Protein AF-A0A0F9G5Y0-F1 (afdb_monomer)

Sequence (98 aa):
YLDTLVPANPDYRRLRAAMQLYMAIEEDGGWTLIPKGGKLKRGVSGPRVLDLRSRLGATGDLAAAEALSTSQLFDKAVAAAVGQGVGAVRPLPTFRLL

Organism: NCBI:txid412755

pLDDT: mean 77.47, std 17.26, range [30.16, 93.94]

Foldseek 3Di:
DPVVVQPPDPVSVQVVVVVVLQVVCVVVVHQQDQDDDDDDDAFDFDPSQLSLLCRLCSVVLAPVVSSPDPGRGCHPRSVNSVVCPPPDPDRDPPPPDD

Nearest PDB structures (foldseek):
  5cy5-assembly1_B  TM=2.309E-01  e=9.189E+00  Thermoplasma acidophilum

Solvent-accessible surface area (backbone atoms only — not comparable to full-atom values): 6008 Å² total; per-residue (Å²): 130,68,77,80,72,54,68,89,48,67,67,56,56,43,52,53,51,49,49,52,53,53,50,52,38,49,75,72,72,38,79,59,76,60,76,89,73,80,88,88,48,76,78,45,67,40,72,62,36,42,33,48,31,46,40,30,28,76,72,61,54,28,58,66,78,67,24,73,45,87,60,31,56,29,40,71,67,57,49,51,26,54,67,47,64,79,78,44,91,65,82,64,84,81,77,77,80,127

Radius of gyration: 16.32 Å; Cα contacts (8 Å, |Δi|>4): 78; chains: 1; bounding box: 36×28×47 Å

Secondary structure (DSSP, 8-state):
--TTSS---HHHHHHHHHHHHHHHHHHTTSS-PPPP-SPP-TT-BSHHHHHHHHHHHHTTSS-HHHHT----B--HHHHHHHHHHTT--PPPP-----

Structure (mmCIF, N/CA/C/O backbone):
data_AF-A0A0F9G5Y0-F1
#
_entry.id   AF-A0A0F9G5Y0-F1
#
loop_
_atom_site.group_PDB
_atom_site.id
_atom_site.type_symbol
_atom_site.label_atom_id
_atom_site.label_alt_id
_atom_site.label_comp_id
_atom_site.label_asym_id
_atom_site.label_entity_id
_atom_site.label_seq_id
_atom_site.pdbx_PDB_ins_code
_atom_site.Cartn_x
_atom_site.Cartn_y
_atom_site.Cartn_z
_atom_site.occupancy
_atom_site.B_iso_or_equiv
_atom_site.auth_seq_id
_atom_site.auth_comp_id
_atom_site.auth_asym_id
_atom_site.auth_atom_id
_atom_site.pdbx_PDB_model_num
ATOM 1 N N . TYR A 1 1 ? 16.410 -15.281 -31.228 1.00 53.28 1 TYR A N 1
ATOM 2 C CA . TYR A 1 1 ? 16.519 -14.154 -32.184 1.00 53.28 1 TYR A CA 1
ATOM 3 C C . TYR A 1 1 ? 15.667 -12.937 -31.782 1.00 53.28 1 TYR A C 1
ATOM 5 O O . TYR A 1 1 ? 15.903 -11.864 -32.310 1.00 53.28 1 TYR A O 1
ATOM 13 N N . LEU A 1 2 ? 14.724 -13.044 -30.828 1.00 61.28 2 LEU A N 1
ATOM 14 C CA . LEU A 1 2 ? 13.917 -11.897 -30.367 1.00 61.28 2 LEU A CA 1
ATOM 15 C C . LEU A 1 2 ? 14.522 -11.137 -29.170 1.00 61.28 2 LEU A C 1
ATOM 17 O O . LEU A 1 2 ? 14.261 -9.948 -29.011 1.00 61.28 2 LEU A O 1
ATOM 21 N N . ASP A 1 3 ? 15.380 -11.776 -28.370 1.00 59.16 3 ASP A N 1
ATOM 22 C CA . ASP A 1 3 ? 15.983 -11.149 -27.180 1.00 59.16 3 ASP A CA 1
ATOM 23 C C . ASP A 1 3 ? 17.002 -10.043 -27.501 1.00 59.16 3 ASP A C 1
ATOM 25 O O . ASP A 1 3 ? 17.319 -9.223 -26.645 1.00 59.16 3 ASP A O 1
ATOM 29 N N . THR A 1 4 ? 17.489 -9.974 -28.743 1.00 56.50 4 THR A N 1
ATOM 30 C CA . THR A 1 4 ? 18.449 -8.959 -29.211 1.00 56.50 4 THR A CA 1
ATOM 31 C C . THR A 1 4 ? 17.792 -7.646 -29.646 1.00 56.50 4 THR A C 1
ATOM 33 O O . THR A 1 4 ? 18.497 -6.673 -29.891 1.00 56.50 4 THR A O 1
ATOM 36 N N . LEU A 1 5 ? 16.456 -7.607 -29.750 1.00 61.12 5 LEU A N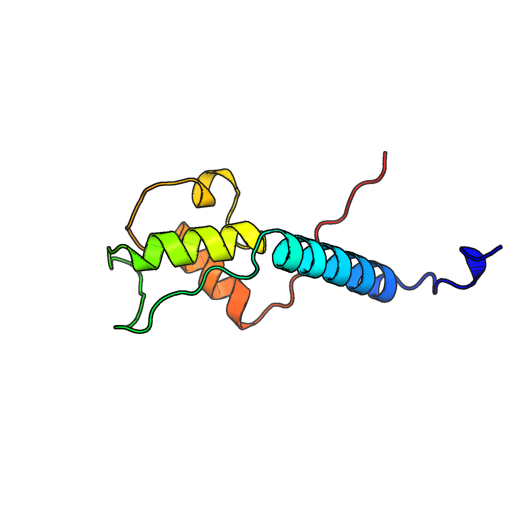 1
ATOM 37 C CA . LEU A 1 5 ? 15.681 -6.399 -30.077 1.00 61.12 5 LEU A CA 1
ATOM 38 C C . LEU A 1 5 ? 15.208 -5.645 -28.830 1.00 61.12 5 LEU A C 1
ATOM 40 O O . LEU A 1 5 ? 14.717 -4.522 -28.934 1.00 61.12 5 LEU A O 1
ATOM 44 N N . VAL A 1 6 ? 15.342 -6.254 -27.650 1.00 61.88 6 VAL A N 1
ATOM 45 C CA . VAL A 1 6 ? 15.011 -5.605 -26.387 1.00 61.88 6 VAL A CA 1
ATOM 46 C C . VAL A 1 6 ? 16.076 -4.546 -26.111 1.00 61.88 6 VAL A C 1
ATOM 48 O O . VAL A 1 6 ? 17.252 -4.901 -25.988 1.00 61.88 6 VAL A O 1
ATOM 51 N N . PRO A 1 7 ? 15.715 -3.256 -25.984 1.00 64.50 7 PRO A N 1
ATOM 52 C CA . PRO A 1 7 ? 16.684 -2.243 -25.609 1.00 64.50 7 PRO A CA 1
ATOM 53 C C . PRO A 1 7 ? 17.362 -2.672 -24.307 1.00 64.50 7 PRO A C 1
ATOM 55 O O . PRO A 1 7 ? 16.688 -2.920 -23.307 1.00 64.50 7 PRO A O 1
ATOM 58 N N . ALA A 1 8 ? 18.697 -2.703 -24.277 1.00 64.75 8 ALA A N 1
ATOM 59 C CA . ALA A 1 8 ? 19.461 -2.984 -23.056 1.00 64.75 8 ALA A CA 1
ATOM 60 C C . ALA A 1 8 ? 19.255 -1.918 -21.954 1.00 64.75 8 ALA A C 1
ATOM 62 O O . ALA A 1 8 ? 19.847 -2.010 -20.875 1.00 64.75 8 ALA A O 1
ATOM 63 N N . ASN A 1 9 ? 18.395 -0.927 -22.216 1.00 73.81 9 ASN A N 1
ATOM 64 C CA . ASN A 1 9 ? 18.008 0.137 -21.316 1.00 73.81 9 ASN A CA 1
ATOM 65 C C . ASN A 1 9 ? 17.366 -0.439 -20.030 1.00 73.81 9 ASN A C 1
ATOM 67 O O . ASN A 1 9 ? 16.318 -1.095 -20.091 1.00 73.81 9 ASN A O 1
ATOM 71 N N . PRO A 1 10 ? 17.965 -0.193 -18.851 1.00 73.25 10 PRO A N 1
ATOM 72 C CA . PRO A 1 10 ? 17.377 -0.530 -17.557 1.00 73.25 10 PRO A CA 1
ATOM 73 C C . PRO A 1 10 ? 15.938 -0.027 -17.376 1.00 73.25 10 PRO A C 1
ATOM 75 O O . PRO A 1 10 ? 15.143 -0.704 -16.728 1.00 73.25 10 PRO A O 1
ATOM 78 N N . ASP A 1 11 ? 15.574 1.105 -17.979 1.00 75.00 11 ASP A N 1
ATOM 79 C CA . ASP A 1 11 ? 14.228 1.678 -17.880 1.00 75.00 11 ASP A CA 1
ATOM 80 C C . ASP A 1 11 ? 13.175 0.841 -18.604 1.00 75.00 11 ASP A C 1
ATOM 82 O O . ASP A 1 11 ? 12.073 0.657 -18.092 1.00 75.00 11 ASP A O 1
ATOM 86 N 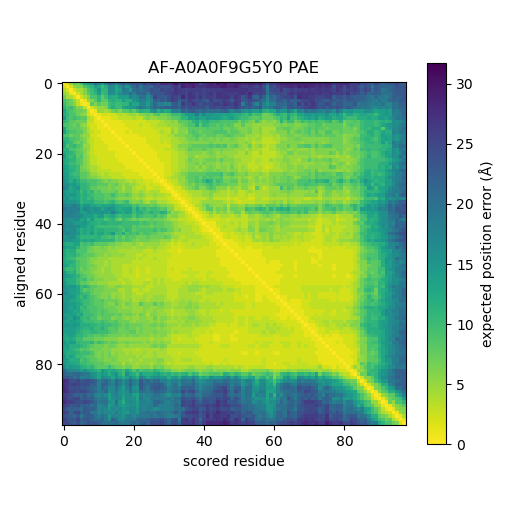N . TYR A 1 12 ? 13.528 0.245 -19.745 1.00 81.12 12 TYR A N 1
ATOM 87 C CA . T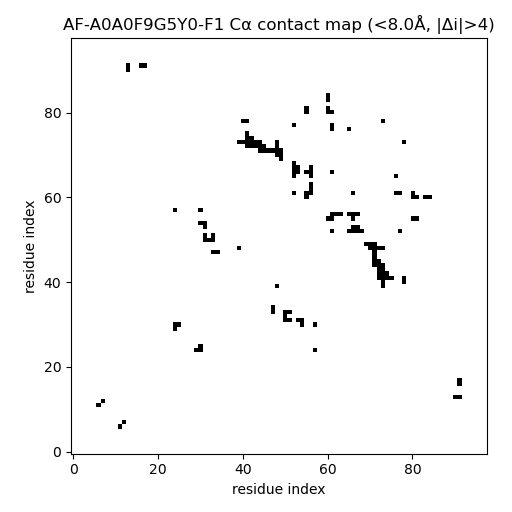YR A 1 12 ? 12.635 -0.670 -20.453 1.00 81.12 12 TYR A CA 1
ATOM 88 C C . TYR A 1 12 ? 12.370 -1.937 -19.630 1.00 81.12 12 TYR A C 1
ATOM 90 O O . TYR A 1 12 ? 11.230 -2.383 -19.497 1.00 81.12 12 TYR A O 1
ATOM 98 N N . ARG A 1 13 ? 13.423 -2.497 -19.017 1.00 81.50 13 ARG A N 1
ATOM 99 C CA . ARG A 1 13 ? 13.301 -3.664 -18.129 1.00 81.50 13 ARG A CA 1
ATOM 100 C C . ARG A 1 13 ? 12.428 -3.366 -16.916 1.00 81.50 13 ARG A C 1
ATOM 102 O O . ARG A 1 13 ? 11.600 -4.201 -16.559 1.00 81.50 13 ARG A O 1
ATOM 109 N N . ARG A 1 14 ? 12.571 -2.171 -16.331 1.00 77.81 14 ARG A N 1
ATOM 110 C CA . ARG A 1 14 ? 11.668 -1.684 -15.282 1.00 77.81 14 ARG A CA 1
ATOM 111 C C . ARG A 1 14 ? 10.241 -1.652 -15.817 1.00 77.81 14 ARG A C 1
ATOM 113 O O . ARG A 1 14 ? 9.399 -2.364 -15.301 1.00 77.81 14 ARG A O 1
ATOM 120 N N . LEU A 1 15 ? 9.958 -0.940 -16.900 1.00 82.88 15 LEU A N 1
ATOM 121 C CA . LEU A 1 15 ? 8.582 -0.824 -17.390 1.00 82.88 15 LEU A CA 1
ATOM 122 C C . LEU A 1 15 ? 7.913 -2.186 -17.650 1.00 82.88 15 LEU A C 1
ATOM 124 O O . LEU A 1 15 ? 6.769 -2.396 -17.250 1.00 82.88 15 LEU A O 1
ATOM 128 N N . ARG A 1 16 ? 8.647 -3.139 -18.236 1.00 84.81 16 ARG A N 1
ATOM 129 C CA . ARG A 1 16 ? 8.150 -4.504 -18.455 1.00 84.81 16 ARG A CA 1
ATOM 130 C C . ARG A 1 16 ? 7.805 -5.224 -17.146 1.00 84.81 16 ARG A C 1
ATOM 132 O O . ARG A 1 16 ? 6.778 -5.889 -17.080 1.00 84.81 16 ARG A O 1
ATOM 139 N N . ALA A 1 17 ? 8.627 -5.083 -16.108 1.00 84.31 17 ALA A N 1
ATOM 140 C CA . ALA A 1 17 ? 8.342 -5.666 -14.798 1.00 84.31 17 ALA A CA 1
ATOM 141 C C . ALA A 1 17 ? 7.130 -5.000 -14.111 1.00 84.31 17 ALA A C 1
ATOM 143 O O . ALA A 1 17 ? 6.340 -5.700 -13.485 1.00 84.31 17 ALA A O 1
ATOM 144 N N . ALA A 1 18 ? 6.924 -3.685 -14.277 1.00 82.56 18 ALA A N 1
ATOM 145 C CA . ALA A 1 18 ? 5.715 -3.002 -13.793 1.00 82.56 18 ALA A CA 1
ATOM 146 C C . ALA A 1 18 ? 4.478 -3.535 -14.493 1.00 82.56 18 ALA A C 1
ATOM 148 O O . ALA A 1 18 ? 3.481 -3.813 -13.841 1.00 82.56 18 ALA A O 1
ATOM 149 N N . MET A 1 19 ? 4.551 -3.692 -15.814 1.00 86.62 19 MET A N 1
ATOM 150 C CA . MET A 1 19 ? 3.449 -4.241 -16.589 1.00 86.62 19 MET A CA 1
ATOM 151 C C . MET A 1 19 ? 3.058 -5.629 -16.075 1.00 86.62 19 MET A C 1
ATOM 153 O O . MET A 1 19 ? 1.884 -5.857 -15.819 1.00 86.62 19 MET A O 1
ATOM 157 N N . GLN A 1 20 ? 4.029 -6.520 -15.852 1.00 87.56 20 GLN A N 1
ATOM 158 C CA . GLN A 1 20 ? 3.744 -7.852 -15.308 1.00 87.56 20 GLN A CA 1
ATOM 159 C C . GLN A 1 20 ? 3.132 -7.802 -13.905 1.00 87.56 20 GLN A C 1
ATOM 161 O O . GLN A 1 20 ? 2.180 -8.529 -13.644 1.00 87.56 20 GLN A O 1
ATOM 166 N N . LEU A 1 21 ? 3.628 -6.924 -13.026 1.00 84.44 21 LEU A N 1
ATOM 167 C CA . LEU A 1 21 ? 3.033 -6.713 -11.705 1.00 84.44 21 LEU A CA 1
ATOM 168 C C . LEU A 1 21 ? 1.569 -6.268 -11.820 1.00 84.44 21 LEU A C 1
ATOM 170 O O . LEU A 1 21 ? 0.702 -6.829 -11.161 1.00 84.44 21 LEU A O 1
ATOM 174 N N . TYR A 1 22 ? 1.283 -5.277 -12.664 1.00 84.12 22 TYR A N 1
ATOM 175 C CA . TYR A 1 22 ? -0.070 -4.747 -12.810 1.00 84.12 22 TYR A CA 1
ATOM 176 C C . TYR A 1 22 ? -1.032 -5.727 -13.485 1.00 84.12 22 TYR A C 1
ATOM 178 O O . TYR A 1 22 ? -2.193 -5.771 -13.094 1.00 84.12 22 TYR A O 1
ATOM 186 N N . MET A 1 23 ? -0.554 -6.541 -14.429 1.00 86.50 23 MET A N 1
ATOM 187 C CA . MET A 1 23 ? -1.342 -7.636 -15.003 1.00 86.50 23 MET A CA 1
ATOM 188 C C . MET A 1 23 ? -1.677 -8.696 -13.952 1.00 86.50 23 MET A C 1
ATOM 190 O O . MET A 1 23 ? -2.824 -9.111 -13.863 1.00 86.50 23 MET A O 1
ATOM 194 N N . ALA A 1 24 ? -0.716 -9.081 -13.107 1.00 84.75 24 ALA A N 1
ATOM 195 C CA . ALA A 1 24 ? -0.978 -10.027 -12.024 1.00 84.75 24 ALA A CA 1
ATOM 196 C C . ALA A 1 24 ? -2.015 -9.483 -11.025 1.00 84.75 24 ALA A C 1
ATOM 198 O O . ALA A 1 24 ? -2.876 -10.222 -10.564 1.00 84.75 24 ALA A O 1
ATOM 199 N N . ILE A 1 25 ? -1.971 -8.179 -10.726 1.00 80.81 25 ILE A N 1
ATOM 200 C CA . ILE A 1 25 ? -2.982 -7.525 -9.881 1.00 80.81 25 ILE A CA 1
ATOM 201 C C . ILE A 1 25 ? -4.358 -7.553 -10.553 1.00 80.81 25 ILE A C 1
ATOM 203 O O . ILE A 1 25 ? -5.349 -7.778 -9.871 1.00 80.81 25 ILE A O 1
ATOM 207 N N . GLU A 1 26 ? -4.444 -7.328 -11.866 1.00 81.88 26 GLU A N 1
ATOM 208 C CA . GLU A 1 26 ? -5.701 -7.436 -12.618 1.00 81.88 26 GLU A CA 1
ATOM 209 C C . GLU A 1 26 ? -6.270 -8.863 -12.583 1.00 81.88 26 GLU A C 1
ATOM 211 O O . GLU A 1 26 ? -7.457 -9.039 -12.307 1.00 81.88 26 GLU A O 1
ATOM 216 N N . GLU A 1 27 ? -5.422 -9.874 -12.793 1.00 83.19 27 GLU A N 1
ATOM 217 C CA . GLU A 1 27 ? -5.797 -11.292 -12.728 1.00 83.19 27 GLU A CA 1
ATOM 218 C C . GLU A 1 27 ? -6.270 -11.716 -11.327 1.00 83.19 27 GLU A C 1
ATOM 220 O O . GLU A 1 27 ? -7.205 -12.508 -11.217 1.00 83.19 27 GLU A O 1
ATOM 225 N N . ASP A 1 28 ? -5.702 -11.141 -10.261 1.00 78.12 28 ASP A N 1
ATOM 226 C CA . ASP A 1 28 ? -6.083 -11.399 -8.860 1.00 78.12 28 ASP A CA 1
ATOM 227 C C . ASP A 1 28 ? -7.366 -10.654 -8.420 1.00 78.12 28 ASP A C 1
ATOM 229 O O . ASP A 1 28 ? -7.683 -10.545 -7.236 1.00 78.12 28 ASP A O 1
ATOM 233 N N . GLY A 1 29 ? -8.142 -10.127 -9.375 1.00 79.00 29 GLY A N 1
ATOM 234 C CA . GLY A 1 29 ? -9.395 -9.406 -9.116 1.00 79.00 29 GLY A CA 1
ATOM 235 C C . GLY A 1 29 ? -9.246 -7.885 -9.050 1.00 79.00 29 GLY A C 1
ATOM 236 O O . GLY A 1 29 ? -10.200 -7.176 -8.719 1.00 79.00 29 GLY A O 1
ATOM 237 N N . GLY A 1 30 ? -8.073 -7.368 -9.408 1.00 78.88 30 GLY A N 1
ATOM 238 C CA . GLY A 1 30 ? -7.784 -5.948 -9.496 1.00 78.88 30 GLY A CA 1
ATOM 239 C C . GLY A 1 30 ? -7.451 -5.299 -8.156 1.00 78.88 30 GLY A C 1
ATOM 240 O O . GLY A 1 30 ? -7.198 -5.923 -7.128 1.00 78.88 30 GLY A O 1
ATOM 241 N N . TRP A 1 31 ? -7.439 -3.970 -8.167 1.00 79.19 31 TRP A N 1
ATOM 242 C CA . TRP A 1 31 ? -7.161 -3.190 -6.968 1.00 79.19 31 TRP A CA 1
ATOM 243 C C . TRP A 1 31 ? -8.299 -3.288 -5.961 1.00 79.19 31 TRP A C 1
ATOM 245 O O . TRP A 1 31 ? -9.443 -2.972 -6.294 1.00 79.19 31 TRP A O 1
ATOM 255 N N . THR A 1 32 ? -7.969 -3.574 -4.698 1.00 81.69 32 THR A N 1
ATOM 256 C CA . THR A 1 32 ? -8.927 -3.456 -3.595 1.00 81.69 32 THR A CA 1
ATOM 257 C C . THR A 1 32 ? -9.548 -2.059 -3.592 1.00 81.69 32 THR A C 1
ATOM 259 O O . THR A 1 32 ? -8.869 -1.041 -3.394 1.00 81.69 32 THR A O 1
ATOM 262 N N . LEU A 1 33 ? -10.858 -2.006 -3.824 1.00 83.19 33 LEU A N 1
ATOM 263 C CA . LEU A 1 33 ? -11.616 -0.769 -3.795 1.00 83.19 33 LEU A CA 1
ATOM 264 C C . LEU A 1 33 ? -11.743 -0.306 -2.345 1.00 83.19 33 LEU A C 1
ATOM 266 O O . LEU A 1 33 ? -12.333 -0.993 -1.520 1.00 83.19 33 LEU A O 1
ATOM 270 N N . ILE A 1 34 ? -11.240 0.889 -2.043 1.00 86.12 34 ILE A N 1
ATOM 271 C CA . ILE A 1 34 ? -11.429 1.504 -0.728 1.00 86.12 34 ILE A CA 1
ATOM 272 C C . ILE A 1 34 ? -12.725 2.322 -0.789 1.00 86.12 34 ILE A C 1
ATOM 274 O O . ILE A 1 34 ? -12.775 3.305 -1.541 1.00 86.12 34 ILE A O 1
ATOM 278 N N . PRO A 1 35 ? -13.766 1.984 -0.004 1.00 84.19 35 PRO A N 1
ATOM 279 C CA . PRO A 1 35 ? -15.018 2.730 0.002 1.00 84.19 35 PRO A CA 1
ATOM 280 C C . PRO A 1 35 ? -14.792 4.223 0.263 1.00 84.19 35 PRO A C 1
ATOM 282 O O . PRO A 1 35 ? -13.868 4.621 0.986 1.00 84.19 35 PRO A O 1
ATOM 285 N N . LYS A 1 36 ? -15.651 5.077 -0.303 1.00 80.12 36 LYS A N 1
ATOM 286 C CA . LYS A 1 36 ? -15.644 6.514 0.010 1.00 80.12 36 LYS A CA 1
ATOM 287 C C . LYS A 1 36 ? -15.988 6.732 1.490 1.00 80.12 36 LYS A C 1
ATOM 289 O O . LYS A 1 36 ? -16.709 5.951 2.098 1.00 80.12 36 LYS A O 1
ATOM 294 N N . GLY A 1 37 ? -15.461 7.802 2.076 1.00 83.44 37 GLY A N 1
ATOM 295 C CA . GLY A 1 37 ? -15.699 8.148 3.477 1.00 83.44 37 GLY A CA 1
ATOM 296 C C . GLY A 1 37 ? -14.729 9.214 3.977 1.00 83.44 37 GLY A C 1
ATOM 297 O O . GLY A 1 37 ? -13.972 9.786 3.190 1.00 83.44 37 GLY A O 1
ATOM 298 N N . GLY A 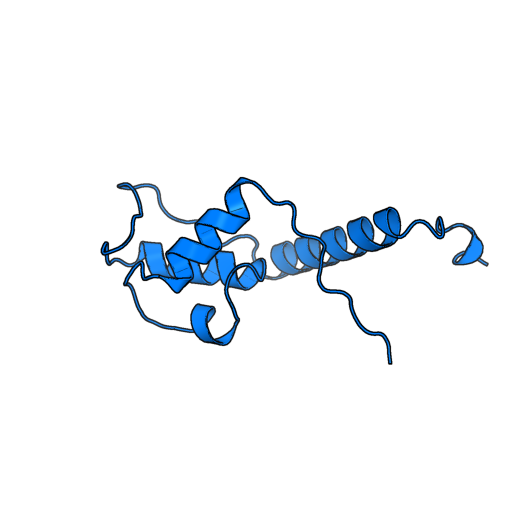1 38 ? -14.722 9.450 5.292 1.00 82.06 38 GLY A N 1
ATOM 299 C CA . GLY A 1 38 ? -13.865 10.450 5.941 1.00 82.06 38 GLY A CA 1
ATOM 300 C C . GLY A 1 38 ? -12.363 10.278 5.663 1.00 82.06 38 GLY A C 1
ATOM 301 O O . GLY A 1 38 ? -11.908 9.231 5.201 1.00 82.06 38 GLY A O 1
ATOM 302 N N . LYS A 1 39 ? -11.567 11.314 5.940 1.00 85.25 39 LYS A N 1
ATOM 303 C CA . LYS A 1 39 ? -10.115 11.274 5.695 1.00 85.25 39 LYS A CA 1
ATOM 304 C C . LYS A 1 39 ? -9.446 10.179 6.537 1.00 85.25 39 LYS A C 1
ATOM 306 O O . LYS A 1 39 ? -9.578 10.180 7.759 1.00 85.25 39 LYS A O 1
ATOM 311 N N . LEU A 1 40 ? -8.693 9.291 5.886 1.00 86.25 40 LEU A N 1
ATOM 312 C CA . LEU A 1 40 ? -7.807 8.341 6.560 1.00 86.25 40 LEU A CA 1
ATOM 313 C C . LEU A 1 40 ? -6.535 9.076 6.990 1.00 86.25 40 LEU A C 1
ATOM 315 O O . LEU A 1 40 ? -5.852 9.684 6.167 1.00 86.25 40 LEU A O 1
ATOM 319 N N . LYS A 1 41 ? -6.255 9.071 8.291 1.00 87.50 41 LYS A N 1
ATOM 320 C CA . LYS A 1 41 ? -5.085 9.715 8.894 1.00 87.50 41 LYS A CA 1
ATOM 321 C C . LYS A 1 41 ? -4.622 8.910 10.098 1.00 87.50 41 LYS A C 1
ATOM 323 O O . LYS A 1 41 ? -5.408 8.163 10.679 1.00 87.50 41 LYS A O 1
ATOM 328 N N . ARG A 1 42 ? -3.368 9.115 10.504 1.00 87.19 42 ARG A N 1
ATOM 329 C CA . ARG A 1 42 ? -2.781 8.447 11.671 1.00 87.19 42 ARG A CA 1
ATOM 330 C C . ARG A 1 42 ? -3.683 8.553 12.901 1.00 87.19 42 ARG A C 1
ATOM 332 O O . ARG A 1 42 ? -4.151 9.643 13.229 1.00 87.19 42 ARG A O 1
ATOM 339 N N . GLY A 1 43 ? -3.899 7.417 13.559 1.00 86.19 43 GLY A N 1
ATOM 340 C CA . GLY A 1 43 ? -4.751 7.292 14.744 1.00 86.19 43 GLY A CA 1
ATOM 341 C C . GLY A 1 43 ? -6.230 7.021 14.452 1.00 86.19 43 GLY A C 1
ATOM 342 O O . GLY A 1 43 ? -6.967 6.718 15.382 1.00 86.19 43 GLY A O 1
ATOM 343 N N . VAL A 1 44 ? -6.680 7.089 13.194 1.00 89.56 44 VAL A N 1
ATOM 344 C CA . VAL A 1 44 ? -8.027 6.628 12.820 1.00 89.56 44 VAL A CA 1
ATOM 345 C C . VAL A 1 44 ? -8.030 5.107 12.739 1.00 89.56 44 VAL A C 1
ATOM 347 O O . VAL A 1 44 ? -7.108 4.519 12.178 1.00 89.56 44 VAL A O 1
ATOM 350 N N . SER A 1 45 ? -9.077 4.487 13.277 1.00 91.25 45 SER A N 1
ATOM 351 C CA . SER A 1 45 ? -9.333 3.059 13.128 1.00 91.25 45 SER A CA 1
ATOM 352 C C . SER A 1 45 ? -10.597 2.828 12.308 1.00 91.25 45 SER A C 1
ATOM 354 O O . SER A 1 45 ? -11.552 3.602 12.405 1.00 91.25 45 SER A O 1
ATOM 356 N N . GLY A 1 46 ? -10.608 1.782 11.491 1.00 89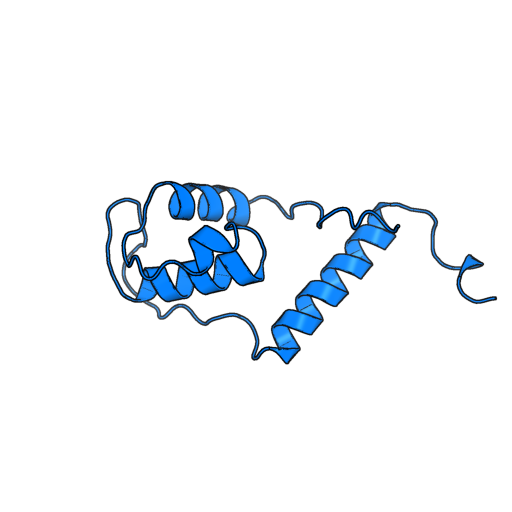.75 46 GLY A N 1
ATOM 357 C CA . GLY A 1 46 ? -11.818 1.316 10.829 1.00 89.75 46 GLY A CA 1
ATOM 358 C C . GLY A 1 46 ? -11.557 0.321 9.701 1.00 89.75 46 GLY A C 1
ATOM 359 O O . GLY A 1 46 ? -10.412 0.132 9.286 1.00 89.75 46 GLY A O 1
ATOM 360 N N . PRO A 1 47 ? -12.625 -0.272 9.140 1.00 90.94 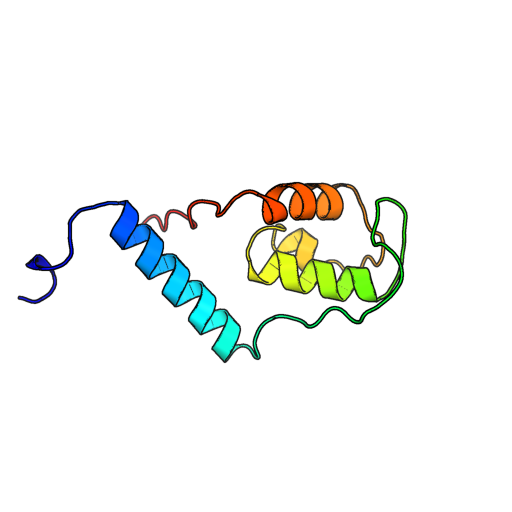47 PRO A N 1
ATOM 361 C CA . PRO A 1 47 ? -12.519 -1.313 8.114 1.00 90.94 47 PRO A CA 1
ATOM 362 C C . PRO A 1 47 ? -11.778 -0.832 6.859 1.00 90.94 47 PRO A C 1
ATOM 364 O O . PRO A 1 47 ? -10.996 -1.572 6.280 1.00 90.94 47 PRO A O 1
ATOM 367 N N . ARG A 1 48 ? -11.902 0.457 6.519 1.00 92.50 48 ARG A N 1
ATOM 368 C CA . ARG A 1 48 ? -11.212 1.082 5.377 1.00 92.50 48 ARG A CA 1
ATOM 369 C C . ARG A 1 48 ? -9.684 1.060 5.484 1.00 92.50 48 ARG A C 1
ATOM 371 O O . ARG A 1 48 ? -9.001 1.255 4.482 1.00 92.50 48 ARG A O 1
ATOM 378 N N . VAL A 1 49 ? -9.134 0.873 6.686 1.00 92.81 49 VAL A N 1
ATOM 379 C CA . VAL A 1 49 ? -7.688 0.695 6.874 1.00 92.81 49 VAL A CA 1
ATOM 380 C C . VAL A 1 49 ? -7.250 -0.698 6.425 1.00 92.81 49 VAL A C 1
ATOM 382 O O . VAL A 1 49 ? -6.160 -0.822 5.881 1.00 92.81 49 VAL A O 1
ATOM 385 N N . LEU A 1 50 ? -8.095 -1.722 6.575 1.00 92.38 50 LEU A N 1
ATOM 386 C CA . LEU A 1 50 ? -7.813 -3.071 6.070 1.00 92.38 50 LEU A CA 1
ATOM 387 C C . LEU A 1 50 ? -7.794 -3.088 4.540 1.00 92.38 50 LEU A C 1
ATOM 389 O O . LEU A 1 50 ? -6.864 -3.629 3.942 1.00 92.38 50 LEU A O 1
ATOM 393 N N . ASP A 1 51 ? -8.757 -2.407 3.914 1.00 90.94 51 ASP A N 1
ATOM 394 C CA . ASP A 1 51 ? -8.789 -2.245 2.455 1.00 90.94 51 ASP A CA 1
ATOM 395 C C . ASP A 1 51 ? -7.524 -1.526 1.961 1.00 90.94 51 ASP A C 1
ATOM 397 O O . ASP A 1 51 ? -6.901 -1.914 0.972 1.00 90.94 51 ASP A O 1
ATOM 401 N N . LEU A 1 52 ? -7.098 -0.489 2.693 1.00 91.00 52 LEU A N 1
ATOM 402 C CA . LEU A 1 52 ? -5.873 0.244 2.397 1.00 91.00 52 LEU A CA 1
ATOM 403 C C . LEU A 1 52 ? -4.616 -0.620 2.571 1.00 91.00 52 LEU A C 1
ATOM 405 O O . LEU A 1 52 ? -3.735 -0.557 1.719 1.00 91.00 52 LEU A O 1
ATOM 409 N N . ARG A 1 53 ? -4.520 -1.428 3.634 1.00 92.12 53 ARG A N 1
ATOM 410 C CA . ARG A 1 53 ? -3.395 -2.356 3.849 1.00 92.12 53 ARG A CA 1
ATOM 411 C C . ARG A 1 53 ? -3.289 -3.374 2.723 1.00 92.12 53 ARG A C 1
ATOM 413 O O . ARG A 1 53 ? -2.197 -3.565 2.204 1.00 92.12 53 ARG A O 1
ATOM 420 N N . SER A 1 54 ? -4.416 -3.957 2.321 1.00 89.25 54 SER A N 1
ATOM 421 C CA . SER A 1 54 ? -4.479 -4.926 1.222 1.00 89.25 54 SER A CA 1
ATOM 422 C C . SER A 1 54 ? -3.975 -4.298 -0.075 1.00 89.25 54 SER A C 1
ATOM 424 O O . SER A 1 54 ? -3.078 -4.832 -0.725 1.00 89.25 54 SER A O 1
ATOM 426 N N . ARG A 1 55 ? -4.450 -3.085 -0.386 1.00 88.81 55 ARG A N 1
ATOM 427 C CA . ARG A 1 55 ? -4.008 -2.334 -1.563 1.00 88.81 55 ARG A CA 1
ATOM 428 C C . ARG A 1 55 ? -2.510 -2.017 -1.544 1.00 88.81 55 ARG A C 1
ATOM 430 O O . ARG A 1 55 ? -1.847 -2.194 -2.559 1.00 88.81 55 ARG A O 1
ATOM 437 N N . LEU A 1 56 ? -1.985 -1.549 -0.410 1.00 89.75 56 LEU A N 1
ATOM 438 C CA . LEU A 1 56 ? -0.558 -1.238 -0.253 1.00 89.75 56 LEU A CA 1
ATOM 439 C C . LEU A 1 56 ? 0.317 -2.502 -0.240 1.00 89.75 56 LEU A C 1
ATOM 441 O O . LEU A 1 56 ? 1.491 -2.444 -0.592 1.00 89.75 56 LEU A O 1
ATOM 445 N N . GLY A 1 57 ? -0.235 -3.642 0.176 1.00 89.12 57 GLY A N 1
ATOM 446 C CA . GLY A 1 57 ? 0.419 -4.942 0.066 1.00 89.12 57 GLY A CA 1
ATOM 447 C C . GLY A 1 57 ? 0.545 -5.389 -1.388 1.00 89.12 57 GLY A C 1
ATOM 448 O O . GLY A 1 57 ? 1.632 -5.776 -1.806 1.00 89.12 57 GLY A O 1
ATOM 449 N N . ALA A 1 58 ? -0.529 -5.254 -2.174 1.00 84.88 58 ALA A N 1
ATOM 450 C CA . ALA A 1 58 ? -0.545 -5.608 -3.596 1.00 84.88 58 ALA A CA 1
ATOM 451 C C . ALA A 1 58 ? 0.460 -4.790 -4.430 1.00 84.88 58 ALA A C 1
ATOM 453 O O . ALA A 1 58 ? 1.072 -5.318 -5.354 1.00 84.88 58 ALA A O 1
ATOM 454 N N . THR A 1 59 ? 0.689 -3.516 -4.084 1.00 82.06 59 THR A N 1
ATOM 455 C CA . THR A 1 59 ? 1.742 -2.690 -4.708 1.00 82.06 59 THR A CA 1
ATOM 456 C C . THR A 1 59 ? 3.149 -2.944 -4.164 1.00 82.06 59 THR A C 1
ATOM 458 O O . THR A 1 59 ? 4.123 -2.490 -4.764 1.00 82.06 59 THR A O 1
ATOM 461 N N . GLY A 1 60 ? 3.286 -3.608 -3.013 1.00 85.94 60 GLY A N 1
ATOM 462 C CA . GLY A 1 60 ? 4.550 -3.686 -2.275 1.00 85.94 60 GLY A CA 1
ATOM 463 C C . GLY A 1 60 ? 4.968 -2.374 -1.587 1.00 85.94 60 GLY A C 1
ATOM 464 O O . GLY A 1 60 ? 6.130 -2.226 -1.190 1.00 85.94 60 GLY A O 1
ATOM 465 N N . ASP A 1 61 ? 4.047 -1.419 -1.427 1.00 86.56 61 ASP A N 1
ATOM 466 C CA . ASP A 1 61 ? 4.257 -0.196 -0.636 1.00 86.56 61 ASP A CA 1
ATOM 467 C C . ASP A 1 61 ? 4.232 -0.470 0.872 1.00 86.56 61 ASP A C 1
ATOM 469 O O . ASP A 1 61 ? 4.835 0.265 1.657 1.00 86.56 61 ASP A O 1
ATOM 473 N N . LEU A 1 62 ? 3.562 -1.547 1.277 1.00 90.50 62 LEU A N 1
ATOM 474 C CA . LEU A 1 62 ? 3.558 -2.072 2.634 1.00 90.50 62 LEU A CA 1
ATOM 475 C C . LEU A 1 62 ? 4.181 -3.471 2.633 1.00 90.50 62 LEU A C 1
ATOM 477 O O . LEU A 1 62 ? 3.897 -4.291 1.762 1.00 90.50 62 LEU A O 1
ATOM 481 N N . ALA A 1 63 ? 5.043 -3.752 3.611 1.00 89.25 63 ALA A N 1
ATOM 482 C CA . ALA A 1 63 ? 5.654 -5.071 3.745 1.00 89.25 63 ALA A CA 1
ATOM 483 C C . ALA A 1 63 ? 4.572 -6.153 3.893 1.00 89.25 63 ALA A C 1
ATOM 485 O O . ALA A 1 63 ? 3.602 -5.947 4.618 1.00 89.25 63 ALA A O 1
ATOM 486 N N . ALA A 1 64 ? 4.759 -7.320 3.268 1.00 85.56 64 ALA A N 1
ATOM 487 C CA . ALA A 1 64 ? 3.757 -8.391 3.268 1.00 85.56 64 ALA A CA 1
ATOM 488 C C . ALA A 1 64 ? 3.287 -8.777 4.685 1.00 85.56 64 ALA A C 1
ATOM 490 O O . ALA A 1 64 ? 2.093 -8.934 4.918 1.00 85.56 64 ALA A O 1
ATOM 491 N N . ALA A 1 65 ? 4.205 -8.835 5.656 1.00 87.75 65 ALA A N 1
ATOM 492 C CA . ALA A 1 65 ? 3.868 -9.112 7.054 1.00 87.75 65 ALA A CA 1
ATOM 493 C C . ALA A 1 65 ? 2.929 -8.054 7.673 1.00 87.75 65 ALA A C 1
ATOM 495 O O . ALA A 1 65 ? 2.028 -8.392 8.433 1.00 87.75 65 ALA A O 1
ATOM 496 N N . GLU A 1 66 ? 3.106 -6.782 7.313 1.00 89.81 66 GLU A N 1
ATOM 497 C CA . GLU A 1 66 ? 2.267 -5.668 7.774 1.00 89.81 66 GLU A CA 1
ATOM 498 C C . GLU A 1 66 ? 0.934 -5.589 7.016 1.00 89.81 66 GLU A C 1
ATOM 500 O O . GLU A 1 66 ? -0.082 -5.164 7.575 1.00 89.81 66 GLU A O 1
ATOM 505 N N . ALA A 1 67 ? 0.927 -5.998 5.745 1.00 87.81 67 ALA A N 1
ATOM 506 C CA . ALA A 1 67 ? -0.268 -6.052 4.910 1.00 87.81 67 ALA A CA 1
ATOM 507 C C . ALA A 1 67 ? -1.236 -7.162 5.349 1.00 87.81 67 ALA A C 1
ATOM 509 O O . ALA A 1 67 ? -2.444 -6.960 5.301 1.00 87.81 67 ALA A O 1
ATOM 510 N N . LEU A 1 68 ? -0.716 -8.289 5.852 1.00 88.69 68 LEU A N 1
ATOM 511 C CA . LEU A 1 68 ? -1.508 -9.395 6.410 1.00 88.69 68 LEU A CA 1
ATOM 512 C C . LEU A 1 68 ? -2.071 -9.106 7.815 1.00 88.69 68 LEU A C 1
ATOM 514 O O . LEU A 1 68 ? -2.811 -9.919 8.369 1.00 88.69 68 LEU A O 1
ATOM 518 N N . SER A 1 69 ? -1.726 -7.964 8.414 1.00 90.81 69 SER A N 1
ATOM 519 C CA . SER A 1 69 ? -2.239 -7.577 9.726 1.00 90.81 69 SER A CA 1
ATOM 520 C C . SER A 1 69 ? -3.737 -7.273 9.678 1.00 90.81 69 SER A C 1
ATOM 522 O O . SER A 1 69 ? -4.206 -6.496 8.848 1.00 90.81 69 SER A O 1
ATOM 524 N N . THR A 1 70 ? -4.485 -7.794 10.651 1.00 90.56 70 THR A N 1
ATOM 525 C CA . THR A 1 70 ? -5.911 -7.484 10.862 1.00 90.56 70 THR A CA 1
ATOM 526 C C . THR A 1 70 ? -6.131 -6.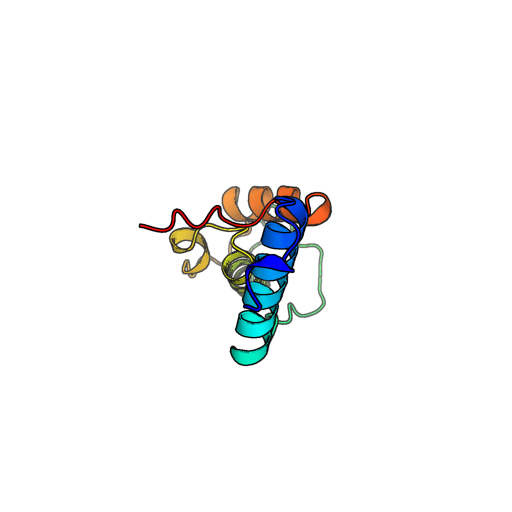191 11.656 1.00 90.56 70 THR A C 1
ATOM 528 O O . THR A 1 70 ? -7.257 -5.863 12.038 1.00 90.56 70 THR A O 1
ATOM 531 N N . SER A 1 71 ? -5.062 -5.425 11.907 1.00 92.00 71 SER A N 1
ATOM 532 C CA . SER A 1 71 ? -5.138 -4.133 12.581 1.00 92.00 71 SER A CA 1
ATOM 533 C C . SER A 1 71 ? -5.886 -3.109 11.732 1.00 92.00 71 SER A C 1
ATOM 535 O O . SER A 1 71 ? -5.422 -2.661 10.679 1.00 92.00 71 SER A O 1
ATOM 537 N N . GLN A 1 72 ? -7.024 -2.663 12.254 1.00 93.06 72 GLN A N 1
ATOM 538 C CA . GLN A 1 72 ? -7.812 -1.579 11.671 1.00 93.06 72 GLN A CA 1
ATOM 539 C C . GLN A 1 72 ? -7.218 -0.195 11.952 1.00 93.06 72 GLN A C 1
ATOM 541 O O . GLN A 1 72 ? -7.771 0.801 11.494 1.00 93.06 72 GLN A O 1
ATOM 546 N N . LEU A 1 73 ? -6.113 -0.104 12.697 1.00 93.94 73 LEU A N 1
ATOM 547 C CA . LEU A 1 73 ? -5.491 1.165 13.044 1.00 93.94 73 LEU 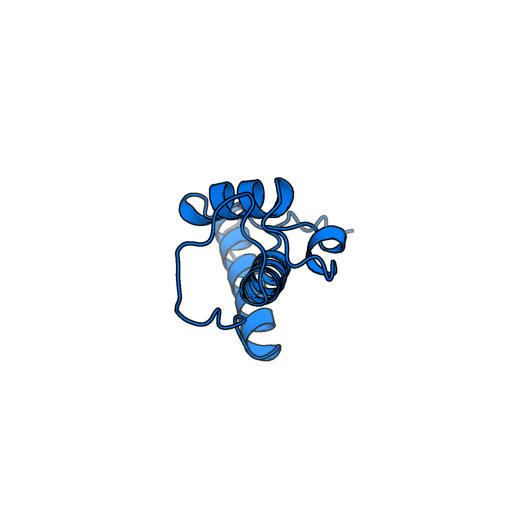A CA 1
ATOM 548 C C . LEU A 1 73 ? -4.623 1.676 11.894 1.00 93.94 73 LEU A C 1
ATOM 550 O O . LEU A 1 73 ? -3.716 0.986 11.418 1.00 93.94 73 LEU A O 1
ATOM 554 N N . PHE A 1 74 ? -4.861 2.926 11.498 1.00 91.88 74 PHE A N 1
ATOM 555 C CA . PHE A 1 74 ? -3.949 3.681 10.650 1.00 91.88 74 PHE A CA 1
ATOM 556 C C . PHE A 1 74 ? -2.723 4.060 11.485 1.00 91.88 74 PHE A C 1
ATOM 558 O O . PHE A 1 74 ? -2.662 5.115 12.132 1.00 91.88 74 PHE A O 1
ATOM 565 N N . ASP A 1 75 ? -1.767 3.144 11.522 1.00 92.00 75 ASP A N 1
ATOM 566 C CA . ASP A 1 75 ? -0.542 3.243 12.297 1.00 92.00 75 ASP A CA 1
ATOM 567 C C . ASP A 1 75 ? 0.576 3.957 11.518 1.00 92.00 75 ASP A C 1
ATOM 569 O O . ASP A 1 75 ? 0.370 4.577 10.470 1.00 92.00 75 ASP A O 1
ATOM 573 N N . LYS A 1 76 ? 1.789 3.916 12.073 1.00 91.75 76 LYS A N 1
ATOM 574 C CA . LYS A 1 76 ? 2.966 4.533 11.462 1.00 91.75 76 LYS A CA 1
ATOM 575 C C . LYS A 1 76 ? 3.386 3.833 10.164 1.00 91.75 76 LYS A C 1
ATOM 577 O O . LYS A 1 76 ? 3.860 4.526 9.268 1.00 91.75 76 LYS A O 1
ATOM 582 N N . ALA A 1 77 ? 3.223 2.513 10.063 1.00 90.44 77 ALA A N 1
ATOM 583 C CA . ALA A 1 77 ? 3.617 1.747 8.884 1.00 90.44 77 ALA A CA 1
ATOM 584 C C . ALA A 1 77 ? 2.714 2.094 7.694 1.00 90.44 77 ALA A C 1
ATOM 586 O O . ALA A 1 77 ? 3.211 2.472 6.634 1.00 90.44 77 ALA A O 1
ATOM 587 N N . VAL A 1 78 ? 1.395 2.103 7.910 1.00 91.38 78 VAL A N 1
ATOM 588 C CA . VAL A 1 78 ? 0.410 2.515 6.898 1.00 91.38 78 VAL A CA 1
ATOM 589 C C . VAL A 1 78 ? 0.605 3.983 6.514 1.00 91.38 78 VAL A C 1
ATOM 591 O O . VAL A 1 78 ? 0.598 4.319 5.332 1.00 91.38 78 VAL A O 1
ATOM 594 N N . ALA A 1 79 ? 0.852 4.868 7.486 1.00 91.06 79 ALA A N 1
ATOM 595 C CA . ALA A 1 79 ? 1.129 6.277 7.207 1.00 91.06 79 ALA A CA 1
ATOM 596 C C . ALA A 1 79 ? 2.375 6.479 6.334 1.00 91.06 79 ALA A C 1
ATOM 598 O O . ALA A 1 79 ? 2.355 7.299 5.415 1.00 91.06 79 ALA A O 1
ATOM 599 N N . ALA A 1 80 ? 3.450 5.743 6.622 1.00 88.50 80 ALA A N 1
ATOM 600 C CA . ALA A 1 80 ? 4.688 5.813 5.858 1.00 88.50 80 ALA A CA 1
ATOM 601 C C . ALA A 1 80 ? 4.491 5.298 4.426 1.00 88.50 80 ALA A C 1
ATOM 603 O O . ALA A 1 80 ? 4.917 5.965 3.486 1.00 88.50 80 ALA A O 1
ATOM 604 N N . ALA A 1 81 ? 3.798 4.169 4.263 1.00 87.62 81 ALA A N 1
ATOM 605 C CA . ALA A 1 81 ? 3.495 3.580 2.961 1.00 87.62 81 ALA A CA 1
ATOM 606 C C . ALA A 1 81 ? 2.663 4.528 2.077 1.00 87.62 81 ALA A C 1
ATOM 608 O O . ALA A 1 81 ? 3.023 4.786 0.931 1.00 87.62 81 ALA A O 1
ATOM 609 N N . VAL A 1 82 ? 1.613 5.151 2.629 1.00 87.44 82 VAL A N 1
ATOM 610 C CA . VAL A 1 82 ? 0.813 6.151 1.894 1.00 87.44 82 VAL A CA 1
ATOM 611 C C . VAL A 1 82 ? 1.651 7.370 1.506 1.00 87.44 82 VAL A C 1
ATOM 613 O O . VAL A 1 82 ? 1.526 7.867 0.391 1.00 87.44 82 VAL A O 1
ATOM 616 N N . GLY A 1 83 ? 2.520 7.854 2.398 1.00 80.94 83 GLY A N 1
ATOM 617 C CA . GLY A 1 83 ? 3.399 8.990 2.105 1.00 80.94 83 GLY A CA 1
ATOM 618 C C . GLY A 1 83 ? 4.379 8.726 0.955 1.00 80.94 83 GLY A C 1
ATOM 619 O O . GLY A 1 83 ? 4.739 9.659 0.243 1.00 80.94 83 GLY A O 1
ATOM 620 N N . GLN A 1 84 ? 4.777 7.469 0.747 1.00 64.69 84 GLN A N 1
ATOM 621 C CA . GLN A 1 84 ? 5.658 7.062 -0.353 1.00 64.69 84 GLN A CA 1
ATOM 622 C C . GLN A 1 84 ? 4.884 6.876 -1.672 1.00 64.69 84 GLN A C 1
ATOM 624 O O . GLN A 1 84 ? 5.389 7.235 -2.734 1.00 64.69 84 GLN A O 1
ATOM 629 N N . GLY A 1 85 ? 3.639 6.389 -1.611 1.00 55.72 85 GLY A N 1
ATOM 630 C CA . GLY A 1 85 ? 2.841 6.033 -2.793 1.00 55.72 85 GLY A CA 1
ATOM 631 C C . GLY A 1 85 ? 2.241 7.203 -3.590 1.00 55.72 85 GLY A C 1
ATOM 632 O O . GLY A 1 85 ? 1.871 7.020 -4.744 1.00 55.72 85 GLY A O 1
ATOM 633 N N . VAL A 1 86 ? 2.141 8.416 -3.025 1.00 49.28 86 VAL A N 1
ATOM 634 C CA . VAL A 1 86 ? 1.492 9.570 -3.704 1.00 49.28 86 VAL A CA 1
ATOM 635 C C . VAL A 1 86 ? 2.455 10.353 -4.618 1.00 49.28 86 VAL A C 1
ATOM 637 O O . VAL A 1 86 ? 2.009 11.167 -5.423 1.00 49.28 86 VAL A O 1
ATOM 640 N N . GLY A 1 87 ? 3.766 10.102 -4.543 1.00 36.66 87 GLY A N 1
ATOM 641 C CA . GLY A 1 87 ? 4.770 10.848 -5.320 1.00 36.66 87 GLY A CA 1
ATOM 642 C C . GLY A 1 87 ? 5.855 10.009 -5.991 1.00 36.66 87 GLY A C 1
ATOM 643 O O . GLY A 1 87 ? 6.538 10.516 -6.877 1.00 36.66 87 GLY A O 1
ATOM 644 N N . ALA A 1 88 ? 6.023 8.741 -5.613 1.00 37.78 88 ALA A N 1
ATOM 645 C CA . ALA A 1 88 ? 7.064 7.894 -6.171 1.00 37.78 88 ALA A CA 1
ATOM 646 C C . ALA A 1 88 ? 6.447 6.758 -6.988 1.00 37.78 88 ALA A C 1
ATOM 648 O O . ALA A 1 88 ? 5.996 5.756 -6.440 1.00 37.78 88 ALA A O 1
ATOM 649 N N . VAL A 1 89 ? 6.525 6.862 -8.318 1.00 45.44 89 VAL A N 1
ATOM 650 C CA . VAL A 1 89 ? 6.678 5.663 -9.152 1.00 45.44 89 VAL A CA 1
ATOM 651 C C . VAL A 1 89 ? 8.003 5.037 -8.720 1.00 45.44 89 VAL A C 1
ATOM 653 O O . VAL A 1 89 ? 9.079 5.413 -9.185 1.00 45.44 89 VAL A O 1
ATOM 656 N N . ARG A 1 90 ? 7.948 4.182 -7.701 1.00 51.66 90 ARG A N 1
ATOM 657 C CA . ARG A 1 90 ? 9.130 3.560 -7.116 1.00 51.66 90 ARG A CA 1
ATOM 658 C C . ARG A 1 90 ? 9.700 2.571 -8.142 1.00 51.66 90 ARG A C 1
ATOM 660 O O . ARG A 1 90 ? 8.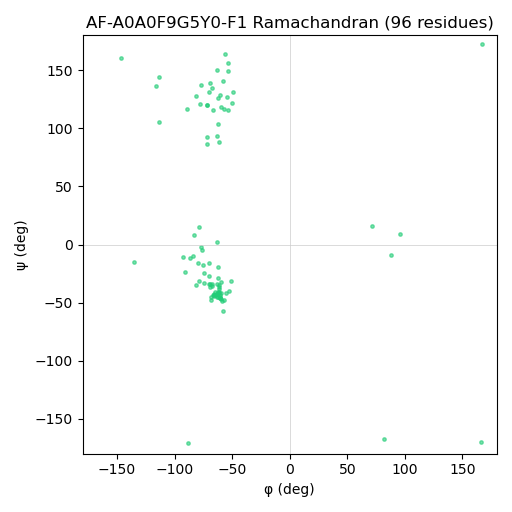924 1.889 -8.816 1.00 51.66 90 ARG A O 1
ATOM 667 N N . PRO A 1 91 ? 11.033 2.487 -8.312 1.00 42.78 91 PRO A N 1
ATOM 668 C CA . PRO A 1 91 ? 11.616 1.473 -9.174 1.00 42.78 91 PRO A CA 1
ATOM 669 C C . PRO A 1 91 ? 11.234 0.100 -8.624 1.00 42.78 91 PRO A C 1
ATOM 671 O O . PRO A 1 91 ? 11.375 -0.172 -7.431 1.00 42.78 91 PRO A O 1
ATOM 674 N N . LEU A 1 92 ? 10.705 -0.725 -9.517 1.00 43.38 92 LEU A N 1
ATOM 675 C CA . LEU A 1 92 ? 10.221 -2.073 -9.245 1.00 43.38 92 LEU A CA 1
ATOM 676 C C . LEU A 1 92 ? 11.284 -2.928 -8.562 1.00 43.38 92 LEU A C 1
ATOM 678 O O . LEU A 1 92 ? 12.478 -2.655 -8.735 1.00 43.38 92 LEU A O 1
ATOM 682 N N . PRO A 1 93 ? 10.876 -3.975 -7.824 1.00 37.09 93 PRO A N 1
ATOM 683 C CA . PRO A 1 93 ? 11.817 -4.888 -7.197 1.00 37.09 93 PRO A CA 1
ATOM 684 C C . PRO A 1 93 ? 12.841 -5.375 -8.226 1.00 37.09 93 PRO A C 1
ATOM 686 O O . PRO A 1 93 ? 12.491 -5.947 -9.259 1.00 37.09 93 PRO A O 1
ATOM 689 N N . THR A 1 94 ? 14.122 -5.127 -7.947 1.00 37.25 94 THR A N 1
ATOM 690 C CA . THR A 1 94 ? 15.232 -5.729 -8.683 1.00 37.25 94 THR A CA 1
ATOM 691 C C . THR A 1 94 ? 15.151 -7.233 -8.454 1.00 37.25 94 THR A C 1
ATOM 693 O O . THR A 1 94 ? 15.649 -7.736 -7.447 1.00 37.25 94 THR A O 1
ATOM 696 N N . PHE A 1 95 ? 14.488 -7.958 -9.355 1.00 42.12 95 PHE A N 1
ATOM 697 C CA . PHE A 1 95 ? 14.541 -9.413 -9.375 1.00 42.12 95 PHE A CA 1
ATOM 698 C C . PHE A 1 95 ? 15.993 -9.809 -9.628 1.00 42.12 95 PHE A C 1
ATOM 700 O O . PHE A 1 95 ? 16.522 -9.666 -10.732 1.00 42.12 95 PHE A O 1
ATOM 707 N N . ARG A 1 96 ? 16.668 -10.244 -8.563 1.00 34.06 96 ARG A N 1
ATOM 708 C CA . ARG A 1 96 ? 17.980 -10.870 -8.649 1.00 34.06 96 ARG A CA 1
ATOM 709 C C . ARG A 1 96 ? 17.740 -12.247 -9.262 1.00 34.06 96 ARG A C 1
ATOM 711 O O . ARG A 1 96 ? 17.369 -13.177 -8.557 1.00 34.06 96 ARG A O 1
ATOM 718 N N . LEU A 1 97 ? 17.844 -12.317 -10.587 1.00 30.16 97 LEU A N 1
ATOM 719 C CA . LEU A 1 97 ? 17.911 -13.579 -11.315 1.00 30.16 97 LEU A CA 1
ATOM 720 C C . LEU A 1 97 ? 19.114 -14.352 -10.758 1.00 30.16 97 LEU A C 1
ATOM 722 O O . LEU A 1 97 ? 20.237 -13.838 -10.789 1.00 30.16 97 LEU A O 1
ATOM 726 N N . LEU A 1 98 ? 18.831 -15.510 -10.159 1.00 34.22 98 LEU A N 1
ATOM 727 C CA . LEU A 1 98 ? 19.813 -16.571 -9.952 1.00 34.22 98 LEU A CA 1
ATOM 728 C C . LEU A 1 98 ? 20.153 -17.202 -11.304 1.00 34.22 98 LEU A C 1
ATOM 730 O O . LEU A 1 98 ? 19.229 -17.287 -12.147 1.00 34.22 98 LEU A O 1
#

Mean predicted aligned error: 9.39 Å